Protein AF-A0A970P9Y3-F1 (afdb_monomer_lite)

Radius of gyration: 16.32 Å; chains: 1; bounding box: 34×31×48 Å

Foldseek 3Di:
DPPQDADPNDRPVLDAFFDCPPHHWGKDWQDWDDALQWIKTAIATPAQVGGPRGWIWTQHPVRDIDHDPQTGRGGWNEWDQLVLQRWIDTQQWIAHSNGDIDGLPVRSNFRWRYKAQDDPCSNFKIWTAGPQQFIKIAGNPPSDMDTDDRVVVVD

Secondary structure (DSSP, 8-state):
------BTTB-GGG-----SSSS---EEEEEEEEETTEEEEEEEESSTT--TT-SEEEE-TT--EEE-TT-----B--EEEETTTTEEEETTEEE-TT--EEE-TTTTTS-EEEEEE-SS-TTTEEEEEETT-EEEEEETTT--EEEEEEHHHH-

Sequence (155 aa):
MPDHTNISGVFPHLHVTADMVPRRTEAGIGALMPWADRLWMITYPSNPKSGSGTGLYTIDANLKMTKREESVIGVYANRFIHMKTDQMIIGPHIIDPDANVRTIDALAPHRLTATMDHLYDPGNMVYFLTMEGLFFECNVETLACEQLFDLKGEL

pLDDT: mean 94.08, std 7.28, range [55.5, 98.81]

Structure (mmCIF, N/CA/C/O backbone):
data_AF-A0A970P9Y3-F1
#
_entry.id   AF-A0A970P9Y3-F1
#
loop_
_atom_site.group_PDB
_atom_site.id
_atom_site.type_symbol
_atom_site.label_atom_id
_atom_site.label_alt_id
_atom_site.label_comp_id
_atom_site.label_asym_id
_atom_site.label_entity_id
_atom_site.label_seq_id
_atom_site.pdbx_PDB_ins_code
_atom_site.Cartn_x
_atom_site.Cartn_y
_atom_site.Cartn_z
_atom_site.occupancy
_atom_site.B_iso_or_equiv
_atom_site.auth_seq_id
_atom_site.auth_comp_id
_atom_site.auth_asym_id
_atom_site.auth_atom_id
_atom_site.pdbx_PDB_model_num
ATOM 1 N N . MET A 1 1 ? -17.339 -5.228 24.872 1.00 55.50 1 MET A N 1
ATOM 2 C CA . MET A 1 1 ? -16.244 -4.553 24.144 1.00 55.50 1 MET A CA 1
ATOM 3 C C . MET A 1 1 ? -15.561 -3.619 25.129 1.00 55.50 1 MET A C 1
ATOM 5 O O . MET A 1 1 ? -16.278 -3.135 26.001 1.00 55.50 1 MET A O 1
ATOM 9 N N . PRO A 1 2 ? -14.232 -3.415 25.100 1.00 57.97 2 PRO A N 1
ATOM 10 C CA . PRO A 1 2 ? -13.651 -2.319 25.869 1.00 57.97 2 PRO A CA 1
ATOM 11 C C . PRO A 1 2 ? -14.346 -1.026 25.431 1.00 57.97 2 PRO A C 1
ATOM 13 O O . PRO A 1 2 ? -14.578 -0.824 24.239 1.00 57.97 2 PRO A O 1
ATOM 16 N N . ASP A 1 3 ? -14.778 -0.229 26.401 1.00 73.56 3 ASP A N 1
ATOM 17 C CA . ASP A 1 3 ? -15.623 0.936 26.158 1.00 73.56 3 ASP A CA 1
ATOM 18 C C . ASP A 1 3 ? -14.751 2.040 25.546 1.00 73.56 3 ASP A C 1
ATOM 20 O O . ASP A 1 3 ? -14.057 2.785 26.240 1.00 73.56 3 ASP A O 1
ATOM 24 N N . HIS A 1 4 ? -14.661 2.052 24.218 1.00 86.00 4 HIS A N 1
ATOM 25 C CA . HIS A 1 4 ? -13.890 3.053 23.499 1.00 86.00 4 HIS A CA 1
ATOM 26 C C . HIS A 1 4 ? -14.570 4.415 23.643 1.00 86.00 4 HIS A C 1
ATOM 28 O O . HIS A 1 4 ? -15.739 4.568 23.289 1.00 86.00 4 HIS A O 1
ATOM 34 N N . THR A 1 5 ? -13.826 5.418 24.119 1.00 92.69 5 THR A N 1
ATOM 35 C CA . THR A 1 5 ? -14.311 6.798 24.222 1.00 92.69 5 THR A CA 1
ATOM 36 C C . THR A 1 5 ? -14.884 7.261 22.883 1.00 92.69 5 THR A C 1
ATOM 38 O O . THR A 1 5 ? -14.175 7.289 21.877 1.00 92.69 5 THR A O 1
ATOM 41 N N . ASN A 1 6 ? -16.155 7.657 22.884 1.00 93.81 6 ASN A N 1
ATOM 42 C CA . ASN A 1 6 ? -16.837 8.242 21.737 1.00 93.81 6 ASN A CA 1
ATOM 43 C C . ASN A 1 6 ? -17.286 9.661 22.096 1.00 93.81 6 ASN A C 1
ATOM 45 O O . ASN A 1 6 ? -18.054 9.856 23.038 1.00 93.81 6 ASN A O 1
ATOM 49 N N . ILE A 1 7 ? -16.793 10.648 21.350 1.00 94.94 7 ILE A N 1
ATOM 50 C CA . ILE A 1 7 ? -17.152 12.058 21.521 1.00 94.94 7 ILE A CA 1
ATOM 51 C C . ILE A 1 7 ? -17.809 12.513 20.221 1.00 94.94 7 ILE A C 1
ATOM 53 O O . ILE A 1 7 ? -17.123 12.771 19.234 1.00 94.94 7 ILE A O 1
ATOM 57 N N . SER A 1 8 ? -19.140 12.585 20.202 1.00 94.88 8 SER A N 1
ATOM 58 C CA . SER A 1 8 ? -19.914 13.030 19.031 1.00 94.88 8 SER A CA 1
ATOM 59 C C . SER A 1 8 ? -19.602 12.255 17.737 1.00 94.88 8 SER A C 1
ATOM 61 O O . SER A 1 8 ? -19.535 12.841 16.660 1.00 94.88 8 SER A O 1
ATOM 63 N N . GLY A 1 9 ? -19.383 10.939 17.831 1.00 90.94 9 GLY A N 1
ATOM 64 C CA . GLY A 1 9 ? -19.041 10.077 16.693 1.00 90.94 9 GLY A CA 1
ATOM 65 C C . GLY A 1 9 ? -17.543 9.991 16.386 1.00 90.94 9 GLY A C 1
ATOM 66 O O . GLY A 1 9 ? -17.145 9.218 15.517 1.00 90.94 9 GLY A O 1
ATOM 67 N N . VAL A 1 10 ? -16.703 10.737 17.107 1.00 91.62 10 VAL A N 1
ATOM 68 C CA . VAL A 1 10 ? -15.244 10.637 17.015 1.00 91.62 10 VAL A CA 1
ATOM 69 C C . VAL A 1 10 ? -14.751 9.576 17.990 1.00 91.62 10 VAL A C 1
ATOM 71 O O . VAL A 1 10 ? -15.093 9.619 19.171 1.00 91.62 10 VAL A O 1
ATOM 74 N N . PHE A 1 11 ? -13.911 8.667 17.498 1.00 93.81 11 PHE A N 1
ATOM 75 C CA . PHE A 1 11 ? -13.210 7.650 18.282 1.00 93.81 11 PHE A CA 1
ATOM 76 C C . PHE A 1 11 ? -11.731 8.043 18.419 1.00 93.81 11 PHE A C 1
ATOM 78 O O . PHE A 1 11 ? -10.934 7.730 17.530 1.00 93.81 11 PHE A O 1
ATOM 85 N N . PRO A 1 12 ? -11.325 8.755 19.491 1.00 93.31 12 PRO A N 1
ATOM 86 C CA . PRO A 1 12 ? -9.997 9.356 19.569 1.00 93.31 12 PRO A CA 1
ATOM 87 C C . PRO A 1 12 ? -8.862 8.335 19.545 1.00 93.31 12 PRO A C 1
ATOM 89 O O . PRO A 1 12 ? -7.767 8.663 19.115 1.00 93.31 12 PRO A O 1
ATOM 92 N N . HIS A 1 13 ? -9.087 7.089 19.964 1.00 92.56 13 HIS A N 1
ATOM 93 C CA . HIS A 1 13 ? -8.054 6.048 19.936 1.00 92.56 13 HIS A CA 1
ATOM 94 C C . HIS A 1 13 ? -7.696 5.567 18.518 1.00 92.56 13 HIS A C 1
ATOM 96 O O . HIS A 1 13 ? -6.696 4.874 18.364 1.00 92.56 13 HIS A O 1
ATOM 102 N N . LEU A 1 14 ? -8.475 5.942 17.495 1.00 94.12 14 LEU A N 1
ATOM 103 C CA . LEU A 1 14 ? -8.181 5.681 16.080 1.00 94.12 14 LEU A CA 1
ATOM 104 C C . LEU A 1 14 ? -7.382 6.811 15.407 1.00 94.12 14 LEU A C 1
ATOM 106 O O . LEU A 1 14 ? -7.176 6.775 14.196 1.00 94.12 14 LEU A O 1
ATOM 110 N N . HIS A 1 15 ? -6.959 7.839 16.153 1.00 91.75 15 HIS A N 1
ATOM 111 C CA . HIS A 1 15 ? -6.164 8.925 15.584 1.00 91.75 15 HIS A CA 1
ATOM 112 C C . HIS A 1 15 ? -4.810 8.421 15.067 1.00 91.75 15 HIS A C 1
ATOM 114 O O . HIS A 1 15 ? -4.199 7.520 15.640 1.00 91.75 15 HIS A O 1
ATOM 120 N N . VAL A 1 16 ? -4.319 9.058 14.007 1.00 91.00 16 VAL A N 1
ATOM 121 C CA . VAL A 1 16 ? -2.974 8.836 13.476 1.00 91.00 16 VAL A CA 1
ATOM 122 C C . VAL A 1 16 ? -2.140 10.090 13.662 1.00 91.00 16 VAL A C 1
ATOM 124 O O . VAL A 1 16 ? -2.562 11.193 13.319 1.00 91.00 16 VAL A O 1
ATOM 127 N N . THR A 1 17 ? -0.949 9.920 14.216 1.00 90.06 17 THR A N 1
ATOM 128 C CA . THR A 1 17 ? 0.032 10.984 14.423 1.00 90.06 17 THR A CA 1
ATOM 129 C C . THR A 1 17 ? 1.410 10.480 14.022 1.00 90.06 17 THR A C 1
ATOM 131 O O . THR A 1 17 ? 1.689 9.283 14.035 1.00 90.06 17 THR A O 1
ATOM 134 N N . ALA A 1 18 ? 2.262 11.416 13.624 1.00 90.88 18 ALA A N 1
ATOM 135 C CA . ALA A 1 18 ? 3.681 11.180 13.433 1.00 90.88 18 ALA A CA 1
ATOM 136 C C . ALA A 1 18 ? 4.439 11.694 14.655 1.00 90.88 18 ALA A C 1
ATOM 138 O O . ALA A 1 18 ? 4.084 12.737 15.214 1.00 90.88 18 ALA A O 1
ATOM 139 N N . ASP A 1 19 ? 5.522 11.016 15.019 1.00 87.38 19 ASP A N 1
ATOM 140 C CA . ASP A 1 19 ? 6.431 11.545 16.025 1.00 87.38 19 ASP A CA 1
ATOM 141 C C . ASP A 1 19 ? 7.093 12.840 15.536 1.00 87.38 19 ASP A C 1
ATOM 143 O O . ASP A 1 19 ? 7.402 13.032 14.355 1.00 87.38 19 ASP A O 1
ATOM 147 N N . MET A 1 20 ? 7.378 13.729 16.485 1.00 83.50 20 MET A N 1
ATOM 148 C CA . MET A 1 20 ? 8.063 14.996 16.214 1.00 83.50 20 MET A CA 1
ATOM 149 C C . MET A 1 20 ? 9.561 14.820 15.921 1.00 83.50 20 MET A C 1
ATOM 151 O O . MET A 1 20 ? 10.170 15.685 15.287 1.00 83.50 20 MET A O 1
ATOM 155 N N . VAL A 1 21 ? 10.159 13.723 16.393 1.00 80.94 21 VAL A N 1
ATOM 156 C CA . VAL A 1 21 ? 11.596 13.414 16.317 1.00 80.94 21 VAL A CA 1
ATOM 157 C C . VAL A 1 21 ? 11.816 12.065 15.618 1.00 80.94 21 VAL A C 1
ATOM 159 O O . VAL A 1 21 ? 10.940 11.213 15.688 1.00 80.94 21 VAL A O 1
ATOM 162 N N . PRO A 1 22 ? 12.960 11.840 14.939 1.00 80.56 22 PRO A N 1
ATOM 163 C CA . PRO A 1 22 ? 14.095 12.755 14.773 1.00 80.56 22 PRO A CA 1
ATOM 164 C C . PRO A 1 22 ? 13.855 13.858 13.731 1.00 80.56 22 PRO A C 1
ATOM 166 O O . PRO A 1 22 ? 14.620 14.816 13.668 1.00 80.56 22 PRO A O 1
ATOM 169 N N . ARG A 1 23 ? 12.800 13.747 12.915 1.00 83.81 23 ARG A N 1
ATOM 170 C CA . ARG A 1 23 ? 12.486 14.720 11.866 1.00 83.81 23 ARG A CA 1
ATOM 171 C C . ARG A 1 23 ? 10.989 15.001 11.823 1.00 83.81 23 ARG A C 1
ATOM 173 O O . ARG A 1 23 ? 10.205 14.111 11.507 1.00 83.81 23 ARG A O 1
ATOM 180 N N . ARG A 1 24 ? 10.628 16.260 12.081 1.00 84.06 24 ARG A N 1
ATOM 181 C CA . ARG A 1 24 ? 9.251 16.763 12.012 1.00 84.06 24 ARG A CA 1
ATOM 182 C C . ARG A 1 24 ? 8.635 16.506 10.634 1.00 84.06 24 ARG A C 1
ATOM 184 O O . ARG A 1 24 ? 9.287 16.718 9.612 1.00 84.06 24 ARG A O 1
ATOM 191 N N . THR A 1 25 ? 7.362 16.129 10.623 1.00 88.94 25 THR A N 1
ATOM 192 C CA . THR A 1 25 ? 6.552 15.957 9.413 1.00 88.94 25 THR A CA 1
ATOM 193 C C . THR A 1 25 ? 5.074 16.239 9.705 1.00 88.94 25 THR A C 1
ATOM 195 O O . THR A 1 25 ? 4.713 16.541 10.843 1.00 88.94 25 THR A O 1
ATOM 198 N N . GLU A 1 26 ? 4.242 16.193 8.670 1.00 86.44 26 GLU A N 1
ATOM 199 C CA . GLU A 1 26 ? 2.788 16.088 8.802 1.00 86.44 26 GLU A CA 1
ATOM 200 C C . GLU A 1 26 ? 2.376 14.613 8.889 1.00 86.44 26 GLU A C 1
ATOM 202 O O . GLU A 1 26 ? 3.164 13.724 8.572 1.00 86.44 26 GLU A O 1
ATOM 207 N N . ALA A 1 27 ? 1.143 14.348 9.306 1.00 87.62 27 ALA A N 1
ATOM 208 C CA . ALA A 1 27 ? 0.556 13.020 9.233 1.00 87.62 27 ALA A CA 1
ATOM 209 C C . ALA A 1 27 ? -0.900 13.146 8.799 1.00 87.62 27 ALA A C 1
ATOM 211 O O . ALA A 1 27 ? -1.667 13.908 9.386 1.00 87.62 27 ALA A O 1
ATOM 212 N N . GLY A 1 28 ? -1.267 12.386 7.776 1.00 92.38 28 GLY A N 1
ATOM 213 C CA . GLY A 1 28 ? -2.643 12.215 7.333 1.00 92.38 28 GLY A CA 1
ATOM 214 C C . GLY A 1 28 ? -2.915 10.771 6.938 1.00 92.38 28 GLY A C 1
ATOM 215 O O . GLY A 1 28 ? -2.031 9.917 6.998 1.00 92.38 28 GLY A O 1
ATOM 216 N N . ILE A 1 29 ? -4.146 10.503 6.515 1.00 95.81 29 ILE A N 1
ATOM 217 C CA . ILE A 1 29 ? -4.531 9.228 5.909 1.00 95.81 29 ILE A CA 1
ATOM 218 C C . ILE A 1 29 ? -4.434 9.395 4.395 1.00 95.81 29 ILE A C 1
ATOM 220 O O . ILE A 1 29 ? -5.133 10.231 3.829 1.00 95.81 29 ILE A O 1
ATOM 224 N N . GLY A 1 30 ? -3.565 8.620 3.751 1.00 95.88 30 GLY A N 1
ATOM 225 C CA . GLY A 1 30 ? -3.365 8.685 2.304 1.00 95.88 30 GLY A CA 1
ATOM 226 C C . GLY A 1 30 ? -4.363 7.836 1.527 1.00 95.88 30 GLY A C 1
ATOM 227 O O . GLY A 1 30 ? -4.883 8.264 0.499 1.00 95.88 30 GLY A O 1
ATOM 228 N N . ALA A 1 31 ? -4.682 6.647 2.040 1.00 97.69 31 ALA A N 1
ATOM 229 C CA . ALA A 1 31 ? -5.679 5.770 1.442 1.00 97.69 31 ALA A CA 1
ATOM 230 C C . ALA A 1 31 ? -6.394 4.909 2.492 1.00 97.69 31 ALA A C 1
ATOM 232 O O . ALA A 1 31 ? -5.837 4.583 3.542 1.00 97.69 31 ALA A O 1
ATOM 233 N N . LEU A 1 32 ? -7.637 4.538 2.167 1.00 97.50 32 LEU A N 1
ATOM 234 C CA . LEU A 1 32 ? -8.496 3.631 2.929 1.00 97.50 32 LEU A CA 1
ATOM 235 C C . LEU A 1 32 ? -9.100 2.591 1.989 1.00 97.50 32 LEU A C 1
ATOM 237 O O . LEU A 1 32 ? -9.543 2.952 0.897 1.00 97.50 32 LEU A O 1
ATOM 241 N N . MET A 1 33 ? -9.165 1.331 2.415 1.00 98.00 33 MET A N 1
ATOM 242 C CA . MET A 1 33 ? -9.818 0.275 1.640 1.00 98.00 33 MET A CA 1
ATOM 243 C C . MET A 1 33 ? -10.412 -0.807 2.555 1.00 98.00 33 MET A C 1
ATOM 245 O O . MET A 1 33 ? -9.677 -1.363 3.371 1.00 98.00 33 MET A O 1
ATOM 249 N N . PRO A 1 34 ? -11.711 -1.140 2.450 1.00 97.81 34 PRO A N 1
ATOM 250 C CA . PRO A 1 34 ? -12.242 -2.347 3.070 1.00 97.81 34 PRO A CA 1
ATOM 251 C C . PRO A 1 34 ? -11.752 -3.582 2.300 1.00 97.81 34 PRO A C 1
ATOM 253 O O . PRO A 1 34 ? -11.947 -3.675 1.090 1.00 97.81 34 PRO A O 1
ATOM 256 N N . TRP A 1 35 ? -11.100 -4.515 2.990 1.00 98.38 35 TRP A N 1
ATOM 257 C CA . TRP A 1 35 ? -10.587 -5.754 2.404 1.00 98.38 35 TRP A CA 1
ATOM 258 C C . TRP A 1 35 ? -10.362 -6.810 3.489 1.00 98.38 35 TRP A C 1
ATOM 260 O O . TRP A 1 35 ? -9.929 -6.461 4.589 1.00 98.38 35 TRP A O 1
ATOM 270 N N . ALA A 1 36 ? -10.633 -8.084 3.191 1.00 97.56 36 ALA A N 1
ATOM 271 C CA . ALA A 1 36 ? -10.444 -9.199 4.130 1.00 97.56 36 ALA A CA 1
ATOM 272 C C . ALA A 1 36 ? -11.071 -8.932 5.523 1.00 97.56 36 ALA A C 1
ATOM 274 O O . ALA A 1 36 ? -10.398 -9.003 6.554 1.00 97.56 36 ALA A O 1
ATOM 275 N N . ASP A 1 37 ? -12.349 -8.522 5.534 1.00 97.19 37 ASP A N 1
ATOM 276 C CA . ASP A 1 37 ? -13.157 -8.201 6.728 1.00 97.19 37 ASP A CA 1
ATOM 277 C C . ASP A 1 37 ? -12.571 -7.129 7.667 1.00 97.19 37 ASP A C 1
ATOM 279 O O . ASP A 1 37 ? -12.896 -7.049 8.856 1.00 97.19 37 ASP A O 1
ATOM 283 N N . ARG A 1 38 ? -11.691 -6.274 7.137 1.00 97.75 38 ARG A N 1
ATOM 284 C CA . ARG A 1 38 ? -11.023 -5.197 7.874 1.00 97.75 38 ARG A CA 1
ATOM 285 C C . ARG A 1 38 ? -11.030 -3.915 7.061 1.00 97.75 38 ARG A C 1
ATOM 287 O O . ARG A 1 38 ? -11.017 -3.935 5.831 1.00 97.75 38 ARG A O 1
ATOM 294 N N . LEU A 1 39 ? -10.994 -2.780 7.750 1.00 98.31 39 LEU A N 1
ATOM 295 C CA . LEU A 1 39 ? -10.651 -1.517 7.110 1.00 98.31 39 LEU A CA 1
ATOM 296 C C . LEU A 1 39 ? -9.130 -1.360 7.128 1.00 98.31 39 LEU A C 1
ATOM 298 O O . LEU A 1 39 ? -8.520 -1.307 8.196 1.00 98.31 39 LEU A O 1
ATOM 302 N N . TRP A 1 40 ? -8.525 -1.276 5.950 1.00 98.56 40 TRP A N 1
ATOM 303 C CA . TRP A 1 40 ? -7.109 -0.979 5.780 1.00 98.56 40 TRP A CA 1
ATOM 304 C C . TRP A 1 40 ? -6.900 0.512 5.626 1.00 98.56 40 TRP A C 1
ATOM 306 O O . TRP A 1 40 ? -7.693 1.203 4.984 1.00 98.56 40 TRP A O 1
ATOM 316 N N . MET A 1 41 ? -5.806 0.991 6.199 1.00 97.75 41 MET A N 1
ATOM 317 C CA . MET A 1 41 ? -5.419 2.389 6.175 1.00 97.75 41 MET A CA 1
ATOM 318 C C . MET A 1 41 ? -3.916 2.497 5.990 1.00 97.75 41 MET A C 1
ATOM 320 O O . MET A 1 41 ? -3.163 1.841 6.705 1.00 97.75 41 MET A O 1
ATOM 324 N N . ILE A 1 42 ? -3.483 3.380 5.097 1.00 97.56 42 ILE A N 1
ATOM 325 C CA . ILE A 1 42 ? -2.083 3.786 5.008 1.00 97.56 42 ILE A CA 1
ATOM 326 C C . ILE A 1 42 ? -1.968 5.280 5.272 1.00 97.56 42 ILE A C 1
ATOM 328 O O . ILE A 1 42 ? -2.750 6.091 4.768 1.00 97.56 42 ILE A O 1
ATOM 332 N N . THR A 1 43 ? -1.018 5.650 6.115 1.00 95.50 43 THR A N 1
ATOM 333 C CA . THR A 1 43 ? -0.735 7.049 6.428 1.00 95.50 43 THR A CA 1
ATOM 334 C C . THR A 1 43 ? 0.083 7.718 5.331 1.00 95.50 43 THR A C 1
ATOM 336 O O . THR A 1 43 ? 0.827 7.062 4.609 1.00 95.50 43 THR A O 1
ATOM 339 N N . TYR A 1 44 ? 0.017 9.041 5.292 1.00 93.56 44 TYR A N 1
ATOM 340 C CA . TYR A 1 44 ? 0.725 9.903 4.358 1.00 93.56 44 TYR A CA 1
ATOM 341 C C . TYR A 1 44 ? 1.482 10.984 5.154 1.00 93.56 44 TYR A C 1
ATOM 343 O O . TYR A 1 44 ? 0.852 11.926 5.644 1.00 93.56 44 TYR A O 1
ATOM 351 N N . PRO A 1 45 ? 2.802 10.841 5.368 1.00 92.38 45 PRO A N 1
ATOM 352 C CA . PRO A 1 45 ? 3.661 11.915 5.844 1.00 92.38 45 PRO A CA 1
ATOM 353 C C . PRO A 1 45 ? 4.086 12.834 4.688 1.00 92.38 45 PRO A C 1
ATOM 355 O O . PRO A 1 45 ? 3.929 12.497 3.518 1.00 92.38 45 PRO A O 1
ATOM 358 N N . SER A 1 46 ? 4.703 13.978 4.990 1.00 86.94 46 SER A N 1
ATOM 359 C CA . SER A 1 46 ? 5.144 14.934 3.952 1.00 86.94 46 SER A CA 1
ATOM 360 C C . SER A 1 46 ? 6.356 14.451 3.150 1.00 86.94 46 SER A C 1
ATOM 362 O O . SER A 1 46 ? 6.670 14.988 2.086 1.00 86.94 46 SER A O 1
ATOM 364 N N . ASN A 1 47 ? 7.088 13.467 3.678 1.00 84.62 47 ASN A N 1
ATOM 365 C CA . ASN A 1 47 ? 8.319 12.954 3.090 1.00 84.62 47 ASN A CA 1
ATOM 366 C C . ASN A 1 47 ? 8.605 11.513 3.570 1.00 84.62 47 ASN A C 1
ATOM 368 O O . ASN A 1 47 ? 8.438 11.250 4.763 1.00 84.62 47 ASN A O 1
ATOM 372 N N . PRO A 1 48 ? 9.134 10.610 2.713 1.00 82.56 48 PRO A N 1
ATOM 373 C CA . PRO A 1 48 ? 9.336 9.197 3.068 1.00 82.56 48 PRO A CA 1
ATOM 374 C C . PRO A 1 48 ? 10.340 8.928 4.201 1.00 82.56 48 PRO A C 1
ATOM 376 O O . PRO A 1 48 ? 10.342 7.861 4.797 1.00 82.56 48 PRO A O 1
ATOM 379 N N . LYS A 1 49 ? 11.218 9.889 4.516 1.00 83.44 49 LYS A N 1
ATOM 380 C CA . LYS A 1 49 ? 12.282 9.746 5.535 1.00 83.44 49 LYS A CA 1
ATOM 381 C C . LYS A 1 49 ? 11.920 10.381 6.885 1.00 83.44 49 LYS A C 1
ATOM 383 O O . LYS A 1 49 ? 12.804 10.845 7.604 1.00 83.44 49 LYS A O 1
ATOM 388 N N . SER A 1 50 ? 10.634 10.526 7.180 1.00 84.50 50 SER A N 1
ATOM 389 C CA . SER A 1 50 ? 10.124 11.166 8.398 1.00 84.50 50 SER A CA 1
ATOM 390 C C . SER A 1 50 ? 8.775 10.577 8.793 1.00 84.50 50 SER A C 1
ATOM 392 O O . SER A 1 50 ? 8.117 9.955 7.968 1.00 84.50 50 SER A O 1
ATOM 394 N N . GLY A 1 51 ? 8.356 10.804 10.038 1.00 82.75 51 GLY A N 1
ATOM 395 C CA . GLY A 1 51 ? 7.072 10.316 10.539 1.00 82.75 51 GLY A CA 1
ATOM 396 C C . GLY A 1 51 ? 7.137 8.902 11.083 1.00 82.75 51 GLY A C 1
ATOM 397 O O . GLY A 1 51 ? 6.352 8.044 10.682 1.00 82.75 51 GLY A O 1
ATOM 398 N N . SER A 1 52 ? 8.057 8.642 12.016 1.00 85.12 52 SER A N 1
ATOM 399 C CA . SER A 1 52 ? 7.949 7.434 12.834 1.00 85.12 52 SER A CA 1
ATOM 400 C C . SER A 1 52 ? 6.589 7.403 13.536 1.00 85.12 52 SER A C 1
ATOM 402 O O . SER A 1 52 ? 5.932 8.430 13.714 1.00 85.12 52 SER A O 1
ATOM 404 N N . GLY A 1 53 ? 6.111 6.194 13.814 1.00 84.62 53 GLY A N 1
ATOM 405 C CA . GLY A 1 53 ? 4.747 5.997 14.294 1.00 84.62 53 GLY A CA 1
ATOM 406 C C . GLY A 1 53 ? 3.675 5.994 13.200 1.00 84.62 53 GLY A C 1
ATOM 407 O O . GLY A 1 53 ? 2.541 5.690 13.537 1.00 84.62 53 GLY A O 1
ATOM 408 N N . THR A 1 54 ? 4.025 6.222 11.923 1.00 92.81 54 THR A N 1
ATOM 409 C CA . THR A 1 54 ? 3.129 6.106 10.750 1.00 92.81 54 THR A CA 1
ATOM 410 C C . THR A 1 54 ? 3.364 4.801 9.965 1.00 92.81 54 THR A C 1
ATOM 412 O O . THR A 1 54 ? 4.346 4.093 10.222 1.00 92.81 54 THR A O 1
ATOM 415 N N . GLY A 1 55 ? 2.462 4.430 9.052 1.00 95.50 55 GLY A N 1
ATOM 416 C CA . GLY A 1 55 ? 2.549 3.210 8.251 1.00 95.50 55 GLY A CA 1
ATOM 417 C C . GLY A 1 55 ? 1.215 2.652 7.733 1.00 95.50 55 GLY A C 1
ATOM 418 O O . GLY A 1 55 ? 0.263 3.391 7.479 1.00 95.50 55 GLY A O 1
ATOM 419 N N . LEU A 1 56 ? 1.163 1.326 7.602 1.00 98.00 56 LEU A N 1
ATOM 420 C CA . LEU A 1 56 ? -0.004 0.520 7.250 1.00 98.00 56 LEU A CA 1
ATOM 421 C C . LEU A 1 56 ? -0.687 -0.026 8.513 1.00 98.00 56 LEU A C 1
ATOM 423 O O . LEU A 1 56 ? -0.041 -0.601 9.394 1.00 98.00 56 LEU A O 1
ATOM 427 N N . TYR A 1 57 ? -2.008 0.111 8.575 1.00 97.94 57 TYR A N 1
ATOM 428 C CA . TYR A 1 57 ? -2.843 -0.299 9.698 1.00 97.94 57 TYR A CA 1
ATOM 429 C C . TYR A 1 57 ? -4.060 -1.081 9.222 1.00 97.94 57 TYR A C 1
ATOM 431 O O . TYR A 1 57 ? -4.568 -0.880 8.119 1.00 97.94 57 TYR A O 1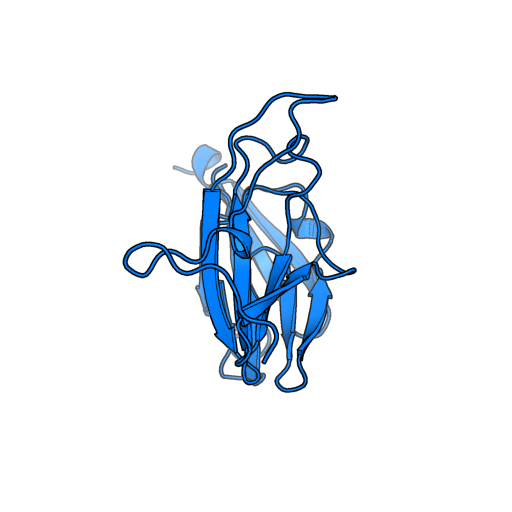
ATOM 439 N N . THR A 1 58 ? -4.568 -1.914 10.123 1.00 98.31 58 THR A N 1
ATOM 440 C CA . THR A 1 58 ? -5.907 -2.503 10.038 1.00 98.31 58 THR A CA 1
ATOM 441 C C . THR A 1 58 ? -6.768 -1.978 11.174 1.00 98.31 58 THR A C 1
ATOM 443 O O . THR A 1 58 ? -6.263 -1.750 12.274 1.00 98.31 58 THR A O 1
ATOM 446 N N . ILE A 1 59 ? -8.060 -1.813 10.919 1.00 97.94 59 ILE A N 1
ATOM 447 C CA . ILE A 1 59 ? -9.088 -1.531 11.918 1.00 97.94 59 ILE A CA 1
ATOM 448 C C . ILE A 1 59 ? -10.129 -2.645 11.797 1.00 97.94 59 ILE A C 1
ATOM 450 O O . ILE A 1 59 ? -10.686 -2.862 10.718 1.00 97.94 59 ILE A O 1
ATOM 454 N N . ASP A 1 60 ? -10.339 -3.392 12.880 1.00 96.38 60 ASP A N 1
ATOM 455 C CA . ASP A 1 60 ? -11.309 -4.491 12.914 1.00 96.38 60 ASP A CA 1
ATOM 456 C C . ASP A 1 60 ? -12.725 -4.024 13.303 1.00 96.38 60 ASP A C 1
ATOM 458 O O . ASP A 1 60 ? -12.957 -2.860 13.638 1.00 96.38 60 ASP A O 1
ATOM 462 N N . ALA A 1 61 ? -13.685 -4.952 13.285 1.00 94.56 61 ALA A N 1
ATOM 463 C CA . ALA A 1 61 ? -15.078 -4.685 13.648 1.00 94.56 61 ALA A CA 1
ATOM 464 C C . ALA A 1 61 ? -15.276 -4.212 15.106 1.00 94.56 61 ALA A C 1
ATOM 466 O O . ALA A 1 61 ? -16.325 -3.659 15.428 1.00 94.56 61 ALA A O 1
ATOM 467 N N . ASN A 1 62 ? -14.284 -4.399 15.985 1.00 93.75 62 ASN A N 1
ATOM 468 C CA . ASN A 1 62 ? -14.297 -3.897 17.360 1.00 93.75 62 ASN A CA 1
ATOM 469 C C . ASN A 1 62 ? -13.624 -2.520 17.484 1.00 93.75 62 ASN A C 1
ATOM 471 O O . ASN A 1 62 ? -13.383 -2.066 18.601 1.00 93.75 62 ASN A O 1
ATOM 475 N N . LEU A 1 63 ? -13.297 -1.864 16.363 1.00 94.12 63 LEU A N 1
ATOM 476 C CA . LEU A 1 63 ? -12.551 -0.605 16.312 1.00 94.12 63 LEU A CA 1
ATOM 477 C C . LEU A 1 63 ? -11.161 -0.711 16.951 1.00 94.12 63 LEU A C 1
ATOM 479 O O . LEU A 1 63 ? -10.637 0.271 17.483 1.00 94.12 63 LEU A O 1
ATOM 483 N N . LYS A 1 64 ? -10.529 -1.888 16.885 1.00 94.56 64 LYS A N 1
ATOM 484 C CA . LYS A 1 64 ? -9.132 -2.049 17.282 1.00 94.56 64 LYS A CA 1
ATOM 485 C C . LYS A 1 64 ? -8.226 -1.753 16.093 1.00 94.56 64 LYS A C 1
ATOM 487 O O . LYS A 1 64 ? -8.195 -2.507 15.121 1.00 94.56 64 LYS A O 1
ATOM 492 N N . MET A 1 65 ? -7.446 -0.680 16.203 1.00 96.06 65 MET A N 1
ATOM 493 C CA . MET A 1 65 ? -6.406 -0.348 15.233 1.00 96.06 65 MET A CA 1
ATOM 494 C C . MET A 1 65 ? -5.111 -1.104 15.542 1.00 96.06 65 MET A C 1
ATOM 496 O O . MET A 1 65 ? -4.625 -1.074 16.671 1.00 96.06 65 MET A O 1
ATOM 500 N N . THR A 1 66 ? -4.541 -1.775 14.543 1.00 96.44 66 THR A N 1
ATOM 501 C CA . THR A 1 66 ? -3.279 -2.522 14.664 1.00 96.44 66 THR A CA 1
ATOM 502 C C . THR A 1 66 ? -2.353 -2.159 13.511 1.00 96.44 66 THR A C 1
ATOM 504 O O . THR A 1 66 ? -2.739 -2.300 12.348 1.00 96.44 66 THR A O 1
ATOM 507 N N . LYS A 1 67 ? -1.133 -1.705 13.827 1.00 96.50 67 LYS A N 1
ATOM 508 C CA . LYS A 1 67 ? -0.078 -1.480 12.831 1.00 96.50 67 LYS A CA 1
ATOM 509 C C . LYS A 1 67 ? 0.442 -2.820 12.313 1.00 96.50 67 LYS A C 1
ATOM 511 O O . LYS A 1 67 ? 0.643 -3.742 13.099 1.00 96.50 67 LYS A O 1
ATOM 516 N N . ARG A 1 68 ? 0.657 -2.907 11.006 1.00 97.56 68 ARG A N 1
ATOM 517 C CA . ARG A 1 68 ? 1.225 -4.076 10.329 1.00 97.56 68 ARG A CA 1
ATOM 518 C C . ARG A 1 68 ? 2.744 -4.112 10.464 1.00 97.56 68 ARG A C 1
ATOM 520 O O . ARG A 1 68 ? 3.382 -3.061 10.448 1.00 97.56 68 ARG A O 1
ATOM 527 N N . GLU A 1 69 ? 3.313 -5.303 10.603 1.00 96.94 69 GLU A N 1
ATOM 528 C CA . GLU A 1 69 ? 4.767 -5.484 10.724 1.00 96.94 69 GLU A CA 1
ATOM 529 C C . GLU A 1 69 ? 5.481 -5.254 9.388 1.00 96.94 69 GLU A C 1
ATOM 531 O O . GLU A 1 69 ? 6.588 -4.728 9.351 1.00 96.94 69 GLU A O 1
ATOM 536 N N . GLU A 1 70 ? 4.785 -5.550 8.294 1.00 97.50 70 GLU A N 1
ATOM 537 C CA . GLU A 1 70 ? 5.222 -5.416 6.905 1.00 97.50 70 GLU A CA 1
ATOM 538 C C . GLU A 1 70 ? 5.239 -3.948 6.441 1.00 97.50 70 GLU A C 1
ATOM 540 O O . GLU A 1 70 ? 5.700 -3.624 5.344 1.00 97.50 70 GLU A O 1
ATOM 545 N N . SER A 1 71 ? 4.698 -3.057 7.276 1.00 96.12 71 SER A N 1
ATOM 546 C CA . SER A 1 71 ? 4.561 -1.634 7.016 1.00 96.12 71 SER A CA 1
ATOM 547 C C . SER A 1 71 ? 5.909 -0.964 6.767 1.00 96.12 71 SER A C 1
ATOM 549 O O . SER A 1 71 ? 6.815 -1.023 7.595 1.00 96.12 71 SER A O 1
ATOM 551 N N . VAL A 1 72 ? 5.955 -0.142 5.721 1.00 94.75 72 VAL A N 1
ATOM 552 C CA . VAL A 1 72 ? 7.041 0.815 5.481 1.00 94.75 72 VAL A CA 1
ATOM 553 C C . VAL A 1 72 ? 6.542 2.247 5.662 1.00 94.75 72 VAL A C 1
ATOM 555 O O . VAL A 1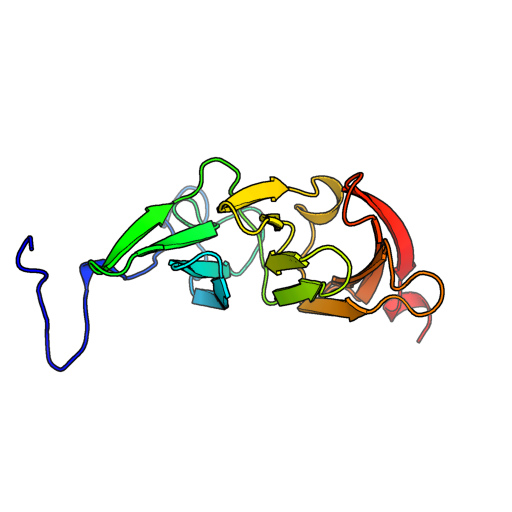 72 ? 5.347 2.523 5.548 1.00 94.75 72 VAL A O 1
ATOM 558 N N . ILE A 1 73 ? 7.451 3.161 5.998 1.00 91.50 73 ILE A N 1
ATOM 559 C CA . ILE A 1 73 ? 7.141 4.592 6.062 1.00 91.50 73 ILE A CA 1
ATOM 560 C C . ILE A 1 73 ? 7.311 5.164 4.660 1.00 91.50 73 ILE A C 1
ATOM 562 O O . ILE A 1 73 ? 8.382 5.053 4.067 1.00 91.50 73 ILE A O 1
ATOM 566 N N . GLY A 1 74 ? 6.276 5.824 4.157 1.00 92.62 74 GLY A N 1
ATOM 567 C CA . GLY A 1 74 ? 6.349 6.506 2.880 1.00 92.62 74 GLY A CA 1
ATOM 568 C C . GLY A 1 74 ? 5.086 7.277 2.563 1.00 92.62 74 GLY A C 1
ATOM 569 O O . GLY A 1 74 ? 4.136 7.304 3.341 1.00 92.62 74 GLY A O 1
ATOM 570 N N . VAL A 1 75 ? 5.127 7.966 1.430 1.00 95.38 75 VAL A N 1
ATOM 571 C CA . VAL A 1 75 ? 4.107 8.930 1.022 1.00 95.38 75 VAL A CA 1
ATOM 572 C C . VAL A 1 75 ? 3.222 8.256 -0.011 1.00 95.38 75 VAL A C 1
ATOM 574 O O . VAL A 1 75 ? 3.563 8.204 -1.190 1.00 95.38 75 VAL A O 1
ATOM 577 N N . TYR A 1 76 ? 2.120 7.678 0.453 1.00 96.94 76 TYR A N 1
ATOM 578 C CA . TYR A 1 76 ? 1.301 6.786 -0.359 1.00 96.94 76 TYR A CA 1
ATOM 579 C C . TYR A 1 76 ? -0.156 7.231 -0.348 1.00 96.94 76 TYR A C 1
ATOM 581 O O . TYR A 1 76 ? -0.770 7.320 0.712 1.00 96.94 76 TYR A O 1
ATOM 589 N N . ALA A 1 77 ? -0.708 7.503 -1.527 1.00 97.00 77 ALA A N 1
ATOM 590 C CA . ALA A 1 77 ? -2.113 7.872 -1.715 1.00 97.00 77 ALA A CA 1
ATOM 591 C C . ALA A 1 77 ? -2.867 6.902 -2.646 1.00 97.00 77 ALA A C 1
ATOM 593 O O . ALA A 1 77 ? -4.083 7.008 -2.819 1.00 97.00 77 ALA A O 1
ATOM 594 N N . ASN A 1 78 ? -2.160 5.934 -3.234 1.00 98.38 78 ASN A N 1
ATOM 595 C CA . ASN A 1 78 ? -2.720 4.948 -4.146 1.00 98.38 78 ASN A CA 1
ATOM 596 C C . ASN A 1 78 ? -3.409 3.793 -3.402 1.00 98.38 78 ASN A C 1
ATOM 598 O O . ASN A 1 78 ? -2.989 3.357 -2.327 1.00 98.38 78 ASN A O 1
ATOM 602 N N . ARG A 1 79 ? -4.449 3.259 -4.042 1.00 98.19 79 ARG A N 1
ATOM 603 C CA . ARG A 1 79 ? -5.062 1.969 -3.727 1.00 98.19 79 ARG A CA 1
ATOM 604 C C . ARG A 1 79 ? -5.719 1.396 -4.975 1.00 98.19 79 ARG A C 1
ATOM 606 O O . ARG A 1 79 ? -6.178 2.164 -5.819 1.00 98.19 79 ARG A O 1
ATOM 613 N N . PHE A 1 80 ? -5.791 0.080 -5.072 1.00 98.56 80 PHE A N 1
ATOM 614 C CA . PHE A 1 80 ? -6.357 -0.613 -6.221 1.00 98.56 80 PHE A CA 1
ATOM 615 C C . PHE A 1 80 ? -6.799 -2.027 -5.826 1.00 98.56 80 PHE A C 1
ATOM 617 O O . PHE A 1 80 ? -6.201 -2.622 -4.939 1.00 98.56 80 PHE A O 1
ATOM 624 N N . ILE A 1 81 ? -7.844 -2.568 -6.453 1.00 98.31 81 ILE A N 1
ATOM 625 C CA . ILE A 1 81 ? -8.213 -3.984 -6.305 1.00 98.31 81 ILE A CA 1
ATOM 626 C C . ILE A 1 81 ? -7.884 -4.664 -7.622 1.00 98.31 81 ILE A C 1
ATOM 628 O O . ILE A 1 81 ? -8.529 -4.405 -8.637 1.00 98.31 81 ILE A O 1
ATOM 632 N N . HIS A 1 82 ? -6.898 -5.549 -7.590 1.00 98.31 82 HIS A N 1
ATOM 633 C CA . HIS A 1 82 ? -6.533 -6.365 -8.729 1.00 98.31 82 HIS A CA 1
ATOM 634 C C . HIS A 1 82 ? -7.426 -7.608 -8.767 1.00 98.31 82 HIS A C 1
ATOM 636 O O . HIS A 1 82 ? -7.114 -8.654 -8.201 1.00 98.31 82 HIS A O 1
ATOM 642 N N . MET A 1 83 ? -8.573 -7.473 -9.438 1.00 96.75 83 MET A N 1
ATOM 643 C CA . MET A 1 83 ? -9.626 -8.499 -9.495 1.00 96.75 83 MET A CA 1
ATOM 644 C C . MET A 1 83 ? -9.180 -9.823 -10.129 1.00 96.75 83 MET A C 1
ATOM 646 O O . MET A 1 83 ? -9.859 -10.828 -9.975 1.00 96.75 83 MET A O 1
ATOM 650 N N . LYS A 1 84 ? -8.080 -9.845 -10.892 1.00 96.56 84 LYS A N 1
ATOM 651 C CA . LYS A 1 84 ? -7.607 -11.069 -11.559 1.00 96.56 84 LYS A CA 1
ATOM 652 C C . LYS A 1 84 ? -6.891 -12.029 -10.621 1.00 96.56 84 LYS A C 1
ATOM 654 O O . LYS A 1 84 ? -6.939 -13.230 -10.858 1.00 96.56 84 LYS A O 1
ATOM 659 N N . THR A 1 85 ? -6.259 -11.502 -9.577 1.00 96.62 85 THR A N 1
ATOM 660 C CA . THR A 1 85 ? -5.535 -12.297 -8.577 1.00 96.62 85 THR A CA 1
ATOM 661 C C . THR A 1 85 ? -6.184 -12.224 -7.198 1.00 96.62 85 THR A C 1
ATOM 663 O O . THR A 1 85 ? -5.587 -12.702 -6.239 1.00 96.62 85 THR A O 1
ATOM 666 N N . ASP A 1 86 ? -7.360 -11.593 -7.094 1.00 97.38 86 ASP A N 1
ATOM 667 C CA . ASP A 1 86 ? -8.060 -11.309 -5.839 1.00 97.38 86 ASP A CA 1
ATOM 668 C C . ASP A 1 86 ? -7.136 -10.691 -4.784 1.00 97.38 86 ASP A C 1
ATOM 670 O O . ASP A 1 86 ? -7.060 -11.143 -3.646 1.00 97.38 86 ASP A O 1
ATOM 674 N N . GLN A 1 87 ? -6.392 -9.653 -5.172 1.00 98.31 87 GLN A N 1
ATOM 675 C CA . GLN A 1 87 ? -5.467 -8.961 -4.275 1.00 98.31 87 GLN A CA 1
ATOM 676 C C . GLN A 1 87 ? -5.733 -7.462 -4.245 1.00 98.31 87 GLN A C 1
ATOM 678 O O . GLN A 1 87 ? -5.955 -6.814 -5.269 1.00 98.31 87 GLN A O 1
ATOM 683 N N . MET A 1 88 ? -5.678 -6.893 -3.046 1.00 98.62 88 MET A N 1
ATOM 684 C CA . MET A 1 88 ? -5.775 -5.460 -2.823 1.00 98.62 88 MET A CA 1
ATOM 685 C C . MET A 1 88 ? -4.381 -4.853 -2.732 1.00 98.62 88 MET A C 1
ATOM 687 O O . MET A 1 88 ? -3.491 -5.386 -2.078 1.00 98.62 88 MET A O 1
ATOM 691 N N . ILE A 1 89 ? -4.200 -3.722 -3.395 1.00 98.75 89 ILE A N 1
ATOM 692 C CA . ILE A 1 89 ? -2.976 -2.936 -3.389 1.00 98.75 89 ILE A CA 1
ATOM 693 C C . ILE A 1 89 ? -3.260 -1.637 -2.642 1.00 98.75 89 ILE A C 1
ATOM 695 O O . ILE A 1 89 ? -4.230 -0.941 -2.947 1.00 98.75 89 ILE A O 1
ATOM 699 N N . ILE A 1 90 ? -2.405 -1.280 -1.688 1.00 98.75 90 ILE A N 1
ATOM 700 C CA . ILE A 1 90 ? -2.443 0.005 -0.979 1.00 98.75 90 ILE A CA 1
ATOM 701 C C . ILE A 1 90 ? -1.013 0.455 -0.679 1.00 98.75 90 ILE A C 1
ATOM 703 O O . ILE A 1 90 ? -0.249 -0.247 -0.015 1.00 98.75 90 ILE A O 1
ATOM 707 N N . GLY A 1 91 ? -0.612 1.618 -1.197 1.00 98.50 91 GLY A N 1
ATOM 708 C CA . GLY A 1 91 ? 0.810 1.964 -1.211 1.00 98.50 91 GLY A CA 1
ATOM 709 C C . GLY A 1 91 ? 1.639 0.926 -1.981 1.00 98.50 91 GLY A C 1
ATOM 710 O O . GLY A 1 91 ? 1.210 0.505 -3.058 1.00 98.50 91 GLY A O 1
ATOM 711 N N . PRO A 1 92 ? 2.804 0.510 -1.453 1.00 98.31 92 PRO A N 1
ATOM 712 C CA . PRO A 1 92 ? 3.624 -0.557 -2.026 1.00 98.31 92 PRO A CA 1
ATOM 713 C C . PRO A 1 92 ? 3.196 -1.957 -1.551 1.00 98.31 92 PRO A C 1
ATOM 715 O O . PRO A 1 92 ? 3.915 -2.925 -1.793 1.00 98.31 92 PRO A O 1
ATOM 718 N N . HIS A 1 93 ? 2.086 -2.080 -0.818 1.00 98.75 93 HIS A N 1
ATOM 719 C CA . HIS A 1 93 ? 1.664 -3.336 -0.206 1.00 98.75 93 HIS A CA 1
ATOM 720 C C . HIS A 1 93 ? 0.632 -4.055 -1.069 1.00 98.75 93 HIS A C 1
ATOM 722 O O . HIS A 1 93 ? -0.325 -3.432 -1.527 1.00 98.75 93 HIS A O 1
ATOM 728 N N . ILE A 1 94 ? 0.809 -5.365 -1.228 1.00 98.62 94 ILE A N 1
ATOM 729 C CA . ILE A 1 94 ? -0.147 -6.290 -1.834 1.00 98.62 94 ILE A CA 1
ATOM 730 C C . ILE A 1 94 ? -0.712 -7.182 -0.734 1.00 98.62 94 ILE A C 1
ATOM 732 O O . ILE A 1 94 ? 0.041 -7.728 0.074 1.00 98.62 94 ILE A O 1
ATOM 736 N N . ILE A 1 95 ? -2.034 -7.302 -0.695 1.00 98.75 95 ILE A N 1
ATOM 737 C CA . ILE A 1 95 ? -2.775 -7.940 0.388 1.00 98.75 95 ILE A CA 1
ATOM 738 C C . ILE A 1 95 ? -3.751 -8.947 -0.201 1.00 98.75 95 ILE A C 1
ATOM 740 O O . ILE A 1 95 ? -4.606 -8.588 -1.011 1.00 98.75 95 ILE A O 1
ATOM 744 N N . ASP A 1 96 ? -3.618 -10.203 0.206 1.00 98.31 96 ASP A N 1
ATOM 745 C CA . ASP A 1 96 ? -4.475 -11.293 -0.260 1.00 98.31 96 ASP A CA 1
ATOM 746 C C . ASP A 1 96 ? -5.811 -11.366 0.519 1.00 98.31 96 ASP A C 1
ATOM 748 O O . ASP A 1 96 ? -6.035 -10.574 1.447 1.00 98.31 96 ASP A O 1
ATOM 752 N N . PRO A 1 97 ? -6.749 -12.256 0.137 1.00 98.00 97 PRO A N 1
ATOM 753 C CA . PRO A 1 97 ? -8.036 -12.395 0.822 1.00 98.00 97 PRO A CA 1
ATOM 754 C C . PRO A 1 97 ? -7.925 -12.863 2.280 1.00 98.00 97 PRO A C 1
ATOM 756 O O . PRO A 1 97 ? -8.832 -12.599 3.067 1.00 98.00 97 PRO A O 1
ATOM 759 N N . ASP A 1 98 ? -6.812 -13.499 2.652 1.00 98.00 98 ASP A N 1
ATOM 760 C CA . ASP A 1 98 ? -6.522 -13.978 4.008 1.00 98.00 98 ASP A CA 1
ATOM 761 C C . ASP A 1 98 ? -5.804 -12.919 4.870 1.00 98.00 98 ASP A C 1
ATOM 763 O O . ASP A 1 98 ? -5.421 -13.188 6.011 1.00 98.00 98 ASP A O 1
ATOM 767 N N . ALA A 1 99 ? -5.667 -11.689 4.357 1.00 97.88 99 ALA A N 1
ATOM 768 C CA . ALA A 1 99 ? -4.988 -10.562 4.993 1.00 97.88 99 ALA A CA 1
ATOM 769 C C . ALA A 1 99 ? -3.467 -10.737 5.176 1.00 97.88 99 ALA A C 1
ATOM 771 O O . ALA A 1 99 ? -2.872 -10.034 6.006 1.00 97.88 99 ALA A O 1
ATOM 772 N N . ASN A 1 100 ? -2.821 -11.612 4.398 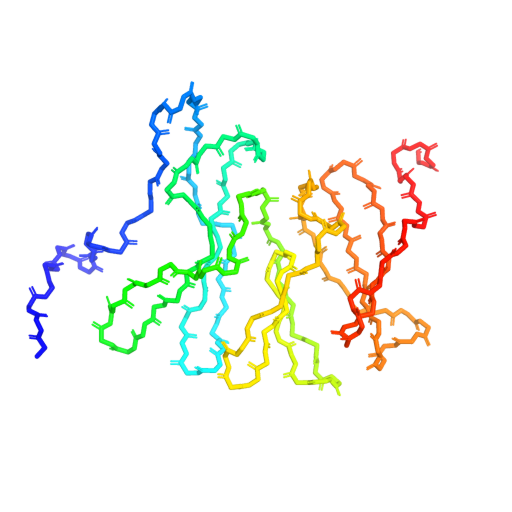1.00 98.31 100 ASN A N 1
ATOM 773 C CA . ASN A 1 100 ? -1.362 -11.661 4.339 1.00 98.31 100 ASN A CA 1
ATOM 774 C C . ASN A 1 100 ? -0.849 -10.473 3.525 1.00 98.31 100 ASN A C 1
ATOM 776 O O . ASN A 1 100 ? -1.372 -10.167 2.452 1.00 98.31 100 ASN A O 1
ATOM 780 N N . VAL A 1 101 ? 0.185 -9.804 4.034 1.00 98.69 101 VAL A N 1
ATOM 781 C CA . VAL A 1 101 ? 0.749 -8.607 3.410 1.00 98.69 101 VAL A CA 1
ATOM 782 C C . VAL A 1 101 ? 2.108 -8.934 2.810 1.00 98.69 101 VAL A C 1
ATOM 784 O O . VAL A 1 101 ? 2.953 -9.570 3.435 1.00 98.69 101 VAL A O 1
ATOM 787 N N . ARG A 1 102 ? 2.338 -8.451 1.593 1.00 98.38 102 ARG A N 1
ATOM 788 C CA . ARG A 1 102 ? 3.639 -8.465 0.925 1.00 98.38 102 ARG A CA 1
ATOM 789 C C . ARG A 1 102 ? 3.980 -7.050 0.484 1.00 98.38 102 ARG A C 1
ATOM 791 O O . ARG A 1 102 ? 3.094 -6.309 0.069 1.00 98.38 102 ARG A O 1
ATOM 798 N N . THR A 1 103 ? 5.246 -6.666 0.574 1.00 98.50 103 THR A N 1
ATOM 799 C CA . THR A 1 103 ? 5.695 -5.302 0.262 1.00 98.50 103 THR A CA 1
ATOM 800 C C . THR A 1 103 ? 6.609 -5.318 -0.951 1.00 98.50 103 THR A C 1
ATOM 802 O O . THR A 1 103 ? 7.554 -6.099 -1.017 1.00 98.50 103 THR A O 1
ATOM 805 N N . ILE A 1 104 ? 6.329 -4.445 -1.914 1.00 98.38 104 ILE A N 1
ATOM 806 C CA . ILE A 1 104 ? 7.180 -4.220 -3.076 1.00 98.38 104 ILE A CA 1
ATOM 807 C C . ILE A 1 104 ? 8.302 -3.252 -2.678 1.00 98.38 104 ILE A C 1
ATOM 809 O O . ILE A 1 104 ? 8.136 -2.029 -2.723 1.00 98.38 104 ILE A O 1
ATOM 813 N N . ASP A 1 105 ? 9.460 -3.791 -2.301 1.00 97.38 105 ASP A N 1
ATOM 814 C CA . ASP A 1 105 ? 10.593 -2.997 -1.801 1.00 97.38 105 ASP A CA 1
ATOM 815 C C . ASP A 1 105 ? 11.090 -1.950 -2.806 1.00 97.38 105 ASP A C 1
ATOM 817 O O . ASP A 1 105 ? 11.471 -0.847 -2.413 1.00 97.38 105 ASP A O 1
ATOM 821 N N . ALA A 1 106 ? 11.025 -2.254 -4.107 1.00 97.69 106 ALA A N 1
ATOM 822 C CA . ALA A 1 106 ? 11.417 -1.327 -5.169 1.00 97.69 106 ALA A CA 1
ATOM 823 C C . ALA A 1 106 ? 10.580 -0.035 -5.175 1.00 97.69 106 ALA A C 1
ATOM 825 O O . ALA A 1 106 ? 11.079 1.015 -5.568 1.00 97.69 106 ALA A O 1
ATOM 826 N N . LEU A 1 107 ? 9.327 -0.087 -4.708 1.00 97.75 107 LEU A N 1
ATOM 827 C CA . LEU A 1 107 ? 8.426 1.066 -4.676 1.00 97.75 107 LEU A CA 1
ATOM 828 C C . LEU A 1 107 ? 8.460 1.826 -3.346 1.00 97.75 107 LEU A C 1
ATOM 830 O O . LEU A 1 107 ? 8.075 2.996 -3.306 1.00 97.75 107 LEU A O 1
ATOM 834 N N . ALA A 1 108 ? 8.930 1.200 -2.262 1.00 96.06 108 ALA A N 1
ATOM 835 C CA . ALA A 1 108 ? 8.938 1.798 -0.928 1.00 96.06 108 ALA A CA 1
ATOM 836 C C . ALA A 1 108 ? 9.622 3.186 -0.859 1.00 96.06 108 ALA A C 1
ATOM 838 O O . ALA A 1 108 ? 9.079 4.067 -0.185 1.00 96.06 108 ALA A O 1
ATOM 839 N N . PRO A 1 109 ? 10.742 3.455 -1.566 1.00 95.31 109 PRO A N 1
ATOM 840 C CA . PRO A 1 109 ? 11.389 4.769 -1.548 1.00 95.31 109 PRO A CA 1
ATOM 841 C C . PRO A 1 109 ? 10.609 5.889 -2.253 1.00 95.31 109 PRO A C 1
ATOM 843 O O . PRO A 1 109 ? 10.963 7.061 -2.092 1.00 95.31 109 PRO A O 1
ATOM 846 N N . HIS A 1 110 ? 9.592 5.557 -3.050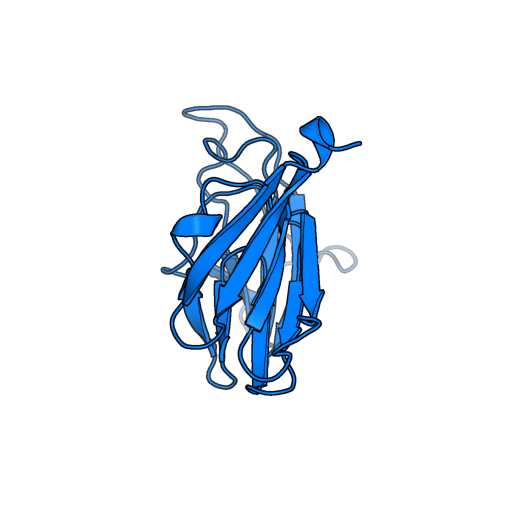 1.00 96.19 110 HIS A N 1
ATOM 847 C CA . HIS A 1 110 ? 8.894 6.495 -3.924 1.00 96.19 110 HIS A CA 1
ATOM 848 C C . HIS A 1 110 ? 7.592 7.015 -3.313 1.00 96.19 110 HIS A C 1
ATOM 850 O O . HIS A 1 110 ? 6.982 6.386 -2.450 1.00 96.19 110 HIS A O 1
ATOM 856 N N . ARG A 1 111 ? 7.141 8.186 -3.780 1.00 96.50 111 ARG A N 1
ATOM 857 C CA . ARG A 1 111 ? 5.847 8.743 -3.376 1.00 96.50 111 ARG A CA 1
ATOM 858 C C . ARG A 1 111 ? 4.773 8.269 -4.345 1.00 96.50 111 ARG A C 1
ATOM 860 O O . ARG A 1 111 ? 4.718 8.757 -5.467 1.00 96.50 111 ARG A O 1
ATOM 867 N N . LEU A 1 112 ? 3.955 7.300 -3.951 1.00 97.88 112 LEU A N 1
ATOM 868 C CA . LEU A 1 112 ? 3.011 6.629 -4.849 1.00 97.88 112 LEU A CA 1
ATOM 869 C C . LEU A 1 112 ? 1.673 7.374 -4.887 1.00 97.88 112 LEU A C 1
ATOM 871 O O . LEU A 1 112 ? 1.013 7.528 -3.858 1.00 97.88 112 LEU A O 1
ATOM 875 N N . THR A 1 113 ? 1.272 7.831 -6.076 1.00 96.50 113 THR A N 1
ATOM 876 C CA . THR A 1 113 ? 0.043 8.621 -6.262 1.00 96.50 113 THR A CA 1
ATOM 877 C C . THR A 1 113 ? -1.089 7.816 -6.897 1.00 96.50 113 THR A C 1
ATOM 879 O O . THR A 1 113 ? -2.250 8.004 -6.540 1.00 96.50 113 THR A O 1
ATOM 882 N N . ALA A 1 114 ? -0.776 6.874 -7.793 1.00 97.88 114 ALA A N 1
ATOM 883 C CA . ALA A 1 114 ? -1.784 6.044 -8.447 1.00 97.88 114 ALA A CA 1
ATOM 884 C C . ALA A 1 114 ? -1.276 4.629 -8.746 1.00 97.88 114 ALA A C 1
ATOM 886 O O . ALA A 1 114 ? -0.081 4.410 -8.950 1.00 97.88 114 ALA A O 1
ATOM 887 N N . THR A 1 115 ? -2.223 3.695 -8.813 1.00 98.62 115 THR A N 1
ATOM 888 C CA . THR A 1 115 ? -2.050 2.327 -9.311 1.00 98.62 115 THR A CA 1
ATOM 889 C C . THR A 1 115 ? -3.152 2.068 -10.329 1.00 98.62 115 THR A C 1
ATOM 891 O O . THR A 1 115 ? -4.287 2.496 -10.103 1.00 98.62 115 THR A O 1
ATOM 894 N N . MET A 1 116 ? -2.826 1.440 -11.457 1.00 97.94 116 MET A N 1
ATOM 895 C CA . MET A 1 116 ? -3.754 1.246 -12.574 1.00 97.94 116 MET A CA 1
ATOM 896 C C . MET A 1 116 ? -3.648 -0.170 -13.144 1.00 97.94 116 MET A C 1
ATOM 898 O O . MET A 1 116 ? -2.607 -0.816 -13.007 1.00 97.94 116 MET A O 1
ATOM 902 N N . ASP A 1 117 ? -4.700 -0.608 -13.839 1.00 97.81 117 ASP A N 1
ATOM 903 C CA . ASP A 1 117 ? -4.655 -1.817 -14.662 1.00 97.81 117 ASP A CA 1
ATOM 904 C C . ASP A 1 117 ? -3.536 -1.735 -15.700 1.00 97.81 117 ASP A C 1
ATOM 906 O O . ASP A 1 117 ? -3.300 -0.691 -16.318 1.00 97.81 117 ASP A O 1
ATOM 910 N N . HIS A 1 118 ? -2.877 -2.865 -15.919 1.00 98.31 118 HIS A N 1
ATOM 911 C CA . HIS A 1 118 ? -1.874 -2.987 -16.957 1.00 98.31 118 HIS A CA 1
ATOM 912 C C . HIS A 1 118 ? -2.524 -3.220 -18.327 1.00 98.31 118 HIS A C 1
ATOM 914 O O . HIS A 1 118 ? -3.441 -4.024 -18.468 1.00 98.31 118 HIS A O 1
ATOM 920 N N . LEU A 1 119 ? -2.035 -2.545 -19.371 1.00 97.94 119 LEU A N 1
ATOM 921 C CA . LEU A 1 119 ? -2.679 -2.568 -20.692 1.00 97.94 119 LEU A CA 1
ATOM 922 C C . LEU A 1 119 ? -2.444 -3.879 -21.457 1.00 97.94 119 LEU A C 1
ATOM 924 O O . LEU A 1 119 ? -3.340 -4.342 -22.159 1.00 97.94 119 LEU A O 1
ATOM 928 N N . TYR A 1 120 ? -1.250 -4.467 -21.332 1.00 97.88 120 TYR A N 1
ATOM 929 C CA . TYR A 1 120 ? -0.851 -5.646 -22.118 1.00 97.88 120 TYR A CA 1
ATOM 930 C C . TYR A 1 120 ? -0.970 -6.981 -21.362 1.00 97.88 120 TYR A C 1
ATOM 932 O O . TYR A 1 120 ? -1.418 -7.962 -21.945 1.00 97.88 120 TYR A O 1
ATOM 940 N N . ASP A 1 121 ? -0.632 -7.016 -20.070 1.00 98.00 121 ASP A N 1
ATOM 941 C CA . ASP A 1 121 ? -0.857 -8.151 -19.168 1.00 98.00 121 ASP A CA 1
ATOM 942 C C . ASP A 1 121 ? -1.679 -7.769 -17.910 1.00 98.00 121 ASP A C 1
ATOM 944 O O . ASP A 1 121 ? -1.151 -7.739 -16.798 1.00 98.00 121 ASP A O 1
ATOM 948 N N . PRO A 1 122 ? -2.989 -7.490 -18.048 1.00 97.25 122 PRO A N 1
ATOM 949 C CA . PRO A 1 122 ? -3.864 -7.183 -16.909 1.00 97.25 122 PRO A CA 1
ATOM 950 C C . PRO A 1 122 ? -4.106 -8.380 -15.976 1.00 97.25 122 PRO A C 1
ATOM 952 O O . PRO A 1 122 ? -4.824 -8.242 -14.992 1.00 97.25 122 PRO A O 1
ATOM 955 N N . GLY A 1 123 ? -3.623 -9.581 -16.322 1.00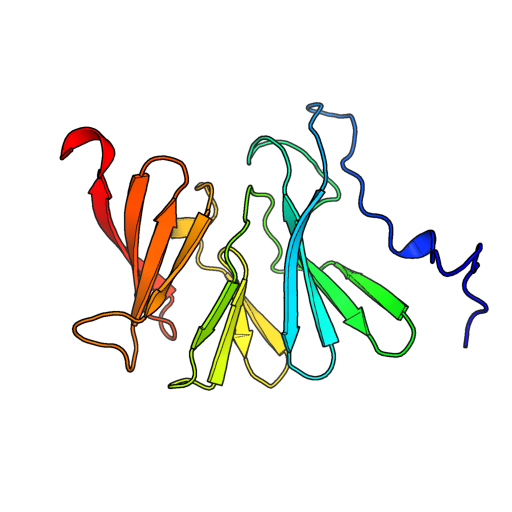 97.81 123 GLY A N 1
ATOM 956 C CA . GLY A 1 123 ? -3.793 -10.787 -15.512 1.00 97.81 123 GLY A CA 1
ATOM 957 C C . GLY A 1 123 ? -2.778 -10.885 -14.381 1.00 97.81 123 GLY A C 1
ATOM 958 O O . GLY A 1 123 ? -3.109 -11.411 -13.322 1.00 97.81 123 GLY A O 1
ATOM 959 N N . ASN A 1 124 ? -1.568 -10.366 -14.606 1.00 97.62 124 ASN A N 1
ATOM 960 C CA . ASN A 1 124 ? -0.442 -10.531 -13.689 1.00 97.62 124 ASN A CA 1
ATOM 961 C C . ASN A 1 124 ? 0.225 -9.210 -13.291 1.00 97.62 124 ASN A C 1
ATOM 963 O O . ASN A 1 124 ? 0.956 -9.184 -12.300 1.00 97.62 124 ASN A O 1
ATOM 967 N N . MET A 1 125 ? 0.019 -8.136 -14.057 1.00 98.50 125 MET A N 1
ATOM 968 C CA . MET A 1 125 ? 0.761 -6.885 -13.920 1.00 98.50 125 MET A CA 1
ATOM 969 C C . MET A 1 125 ? -0.157 -5.712 -13.572 1.00 98.50 125 MET A C 1
ATOM 971 O O . MET A 1 125 ? -1.335 -5.677 -13.924 1.00 98.50 125 MET A O 1
ATO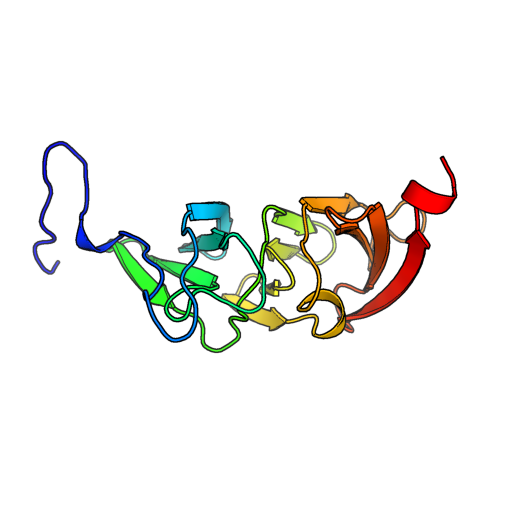M 975 N N . VAL A 1 126 ? 0.422 -4.697 -12.936 1.00 98.75 126 VAL A N 1
ATOM 976 C CA . VAL A 1 126 ? -0.199 -3.388 -12.690 1.00 98.75 126 VAL A CA 1
ATOM 977 C C . VAL A 1 126 ? 0.800 -2.271 -12.964 1.00 98.75 126 VAL A C 1
ATOM 979 O O . VAL A 1 126 ? 2.012 -2.472 -12.857 1.00 98.75 126 VAL A O 1
ATOM 982 N N . TYR A 1 127 ? 0.295 -1.079 -13.267 1.00 98.81 127 TYR A N 1
ATOM 983 C CA . TYR A 1 127 ? 1.117 0.125 -13.333 1.00 98.81 127 TYR A CA 1
ATOM 984 C C . TYR A 1 127 ? 1.093 0.894 -12.015 1.00 98.81 127 TYR A C 1
ATOM 986 O O . TYR A 1 127 ? 0.061 0.968 -11.346 1.00 98.81 127 TYR A O 1
ATOM 994 N N . PHE A 1 128 ? 2.210 1.535 -11.677 1.00 98.75 128 PHE A N 1
ATOM 995 C CA . PHE A 1 128 ? 2.328 2.495 -10.583 1.00 98.75 128 PHE A CA 1
ATOM 996 C C . PHE A 1 128 ? 2.856 3.827 -11.107 1.00 98.75 128 PHE A C 1
ATOM 998 O O . PHE A 1 128 ? 3.795 3.875 -11.898 1.00 98.75 128 PHE A O 1
ATOM 1005 N N . LEU A 1 129 ? 2.270 4.921 -10.624 1.00 98.38 129 LEU A N 1
ATOM 1006 C CA . LEU A 1 129 ? 2.722 6.275 -10.918 1.00 98.38 129 LEU A CA 1
ATOM 1007 C C . LEU A 1 129 ? 3.149 6.952 -9.622 1.00 98.38 129 LEU A C 1
ATOM 1009 O O . LEU A 1 129 ? 2.409 6.956 -8.629 1.00 98.38 129 LEU A O 1
ATOM 1013 N N . THR A 1 130 ? 4.335 7.552 -9.643 1.00 97.69 130 THR A N 1
ATOM 1014 C CA . THR A 1 130 ? 4.835 8.354 -8.528 1.00 97.69 130 THR A CA 1
ATOM 1015 C C . THR A 1 130 ? 4.441 9.823 -8.670 1.00 97.69 130 THR A C 1
ATOM 1017 O O . THR A 1 130 ? 4.176 10.314 -9.766 1.00 97.69 130 THR A O 1
ATOM 1020 N N . MET A 1 131 ? 4.445 10.568 -7.564 1.00 95.31 131 MET A N 1
ATOM 1021 C CA . MET A 1 131 ? 4.291 12.028 -7.586 1.00 95.31 131 MET A CA 1
ATOM 1022 C C . MET A 1 131 ? 5.418 12.714 -8.366 1.00 95.31 131 MET A C 1
ATOM 1024 O O . MET A 1 131 ? 5.249 13.825 -8.860 1.00 95.31 131 MET A O 1
ATOM 1028 N N . GLU A 1 132 ? 6.584 12.073 -8.458 1.00 95.12 132 GLU A N 1
ATOM 1029 C CA . GLU A 1 132 ? 7.703 12.532 -9.266 1.00 95.12 132 GLU A CA 1
ATOM 1030 C C . GLU A 1 132 ? 7.507 12.303 -10.767 1.00 95.12 132 GLU A C 1
ATOM 1032 O O . GLU A 1 132 ? 8.330 12.814 -11.513 1.00 95.12 132 GLU A O 1
ATOM 1037 N N . GLY A 1 133 ? 6.467 11.594 -11.212 1.00 96.44 133 GLY A N 1
ATOM 1038 C CA . GLY A 1 133 ? 6.255 11.272 -12.627 1.00 96.44 133 GLY A CA 1
ATOM 1039 C C . GLY A 1 133 ? 6.995 10.022 -13.107 1.00 96.44 133 GLY A C 1
ATOM 1040 O O . GLY A 1 133 ? 6.994 9.747 -14.300 1.00 96.44 133 GLY A O 1
ATOM 1041 N N . LEU A 1 134 ? 7.596 9.246 -12.201 1.00 97.81 134 LEU A N 1
ATOM 1042 C CA . LEU A 1 134 ? 8.174 7.948 -12.552 1.00 97.81 134 LEU A CA 1
ATOM 1043 C C . LEU A 1 134 ? 7.047 6.932 -12.748 1.00 97.81 134 LEU A C 1
ATOM 1045 O O . LEU A 1 134 ? 6.176 6.802 -11.879 1.00 97.81 134 LEU A O 1
ATOM 1049 N N . PHE A 1 135 ? 7.079 6.224 -13.872 1.00 98.12 135 PHE A N 1
ATOM 1050 C CA . PHE A 1 135 ? 6.081 5.231 -14.246 1.00 98.12 135 PHE A CA 1
ATOM 1051 C C . PHE A 1 135 ? 6.686 3.833 -14.184 1.00 98.12 135 PHE A C 1
ATOM 1053 O O . PHE A 1 135 ? 7.698 3.566 -14.830 1.00 98.12 135 PHE A O 1
ATOM 1060 N N . PHE A 1 136 ? 6.071 2.957 -13.400 1.00 98.75 136 PHE A N 1
ATOM 1061 C CA . PHE A 1 136 ? 6.528 1.591 -13.177 1.00 98.75 136 PHE A CA 1
ATOM 1062 C C . PHE A 1 136 ? 5.474 0.593 -13.633 1.00 98.75 136 PHE A C 1
ATOM 1064 O O . PHE A 1 136 ? 4.279 0.853 -13.493 1.00 98.75 136 PHE A O 1
ATOM 1071 N N . GLU A 1 137 ? 5.919 -0.578 -14.067 1.00 98.75 137 GLU A N 1
ATOM 1072 C CA . GLU A 1 137 ? 5.102 -1.787 -14.099 1.00 98.75 137 GLU A CA 1
ATOM 1073 C C . GLU A 1 137 ? 5.606 -2.783 -13.063 1.00 98.75 137 GLU A C 1
ATOM 1075 O O . GLU A 1 137 ? 6.804 -2.859 -12.788 1.00 98.75 137 GLU A O 1
ATOM 1080 N N . CYS A 1 138 ? 4.687 -3.529 -12.460 1.00 98.75 138 CYS A N 1
ATOM 1081 C CA . CYS A 1 138 ? 5.012 -4.494 -11.425 1.00 98.75 138 CYS A CA 1
ATOM 1082 C C . CYS A 1 138 ? 4.141 -5.736 -11.539 1.00 98.75 138 CYS A C 1
ATOM 1084 O O . CYS A 1 138 ? 2.931 -5.635 -11.750 1.00 98.75 138 CYS A O 1
ATOM 1086 N N . ASN A 1 139 ? 4.745 -6.898 -11.313 1.00 98.50 139 ASN A N 1
ATOM 1087 C CA . ASN A 1 139 ? 4.032 -8.161 -11.216 1.00 98.50 139 ASN A CA 1
ATOM 1088 C C . ASN A 1 139 ? 3.418 -8.331 -9.820 1.00 98.50 139 ASN A C 1
ATOM 1090 O O . ASN A 1 139 ? 4.108 -8.222 -8.804 1.00 98.50 139 ASN A O 1
ATOM 1094 N N . VAL A 1 140 ? 2.123 -8.636 -9.767 1.00 98.00 140 VAL A N 1
ATOM 1095 C CA . VAL A 1 140 ? 1.351 -8.735 -8.521 1.00 98.00 140 VAL A CA 1
ATOM 1096 C C . VAL A 1 140 ? 1.743 -9.972 -7.703 1.00 98.00 140 VAL A C 1
ATOM 1098 O O . VAL A 1 140 ? 1.676 -9.956 -6.475 1.00 98.00 140 VAL A O 1
ATOM 1101 N N . GLU A 1 141 ? 2.198 -11.050 -8.338 1.00 96.50 141 GLU A N 1
ATOM 1102 C CA . GLU A 1 141 ? 2.592 -12.279 -7.644 1.00 96.50 141 GLU A CA 1
ATOM 1103 C C . GLU A 1 141 ? 4.074 -12.294 -7.274 1.00 96.50 141 GLU A C 1
ATOM 1105 O O . GLU A 1 141 ? 4.413 -12.596 -6.133 1.00 96.50 141 GLU A O 1
ATOM 1110 N N . THR A 1 142 ? 4.970 -11.940 -8.193 1.00 97.88 142 THR A N 1
ATOM 1111 C CA . THR A 1 142 ? 6.422 -12.034 -7.964 1.00 97.88 142 THR A CA 1
ATOM 1112 C C . THR A 1 142 ? 7.023 -10.786 -7.325 1.00 97.88 142 THR A C 1
ATOM 1114 O O . THR A 1 142 ? 8.140 -10.855 -6.817 1.00 97.88 142 THR A O 1
ATOM 1117 N N . LEU A 1 143 ? 6.295 -9.661 -7.329 1.00 98.25 143 LEU A N 1
ATOM 1118 C CA . LEU A 1 143 ? 6.744 -8.339 -6.865 1.00 98.25 143 LEU A CA 1
ATOM 1119 C C . LEU A 1 143 ? 7.894 -7.735 -7.690 1.00 98.25 143 LEU A C 1
ATOM 1121 O O . LEU A 1 143 ? 8.458 -6.711 -7.299 1.00 98.25 143 LEU A O 1
ATOM 1125 N N . ALA A 1 144 ? 8.253 -8.347 -8.822 1.00 98.44 144 ALA A N 1
ATOM 1126 C CA . ALA A 1 144 ? 9.228 -7.781 -9.743 1.00 98.44 144 ALA A CA 1
ATOM 1127 C C . ALA A 1 144 ? 8.675 -6.483 -10.341 1.00 98.44 144 ALA A C 1
ATOM 1129 O O . ALA A 1 144 ? 7.537 -6.466 -10.810 1.00 98.44 144 ALA A O 1
ATOM 1130 N N . CYS A 1 145 ? 9.482 -5.423 -10.329 1.00 98.38 145 CYS A N 1
ATOM 1131 C CA . CYS A 1 145 ? 9.111 -4.117 -10.859 1.00 98.38 145 CYS A CA 1
ATOM 1132 C C . CYS A 1 145 ? 10.181 -3.566 -11.788 1.00 98.38 145 CYS A C 1
ATOM 1134 O O . CYS A 1 145 ? 11.376 -3.688 -11.511 1.00 98.38 145 CYS A O 1
ATOM 1136 N N . GLU A 1 146 ? 9.728 -2.875 -12.825 1.00 98.25 146 GLU A N 1
ATOM 1137 C CA . GLU A 1 146 ? 10.563 -2.163 -13.781 1.00 98.25 146 GLU A CA 1
ATOM 1138 C C . GLU A 1 146 ? 10.067 -0.723 -13.921 1.00 98.25 146 GLU A C 1
ATOM 1140 O O . GLU A 1 146 ? 8.863 -0.466 -13.988 1.00 98.25 146 GLU A O 1
ATOM 1145 N N . GLN A 1 147 ? 10.998 0.235 -13.932 1.00 98.06 147 GLN A N 1
ATOM 1146 C CA . GLN A 1 147 ? 10.679 1.614 -14.287 1.00 98.06 147 GLN A CA 1
ATOM 1147 C C . GLN A 1 147 ? 10.664 1.727 -15.809 1.00 98.06 147 GLN A C 1
ATOM 1149 O O . GLN A 1 147 ? 11.690 1.517 -16.447 1.00 98.06 147 GLN A O 1
ATOM 1154 N N . LEU A 1 148 ? 9.526 2.118 -16.371 1.00 97.50 148 LEU A N 1
ATOM 1155 C CA . LEU A 1 148 ? 9.355 2.265 -17.811 1.00 97.50 148 LEU A CA 1
ATOM 1156 C C . LEU A 1 148 ? 9.746 3.665 -18.296 1.00 97.50 148 LEU A C 1
ATOM 1158 O O . LEU A 1 148 ? 10.443 3.787 -19.299 1.00 97.50 148 LEU A O 1
ATOM 1162 N N . PHE A 1 149 ? 9.318 4.716 -17.583 1.00 96.75 149 PHE A N 1
ATOM 1163 C CA . PHE A 1 149 ? 9.452 6.109 -18.040 1.00 96.75 149 PHE A CA 1
ATOM 1164 C C . PHE A 1 149 ? 9.662 7.103 -16.888 1.00 96.75 149 PHE A C 1
ATOM 1166 O O . PHE A 1 149 ? 9.268 6.843 -15.744 1.00 96.75 149 PHE A O 1
ATOM 1173 N N . ASP A 1 150 ? 10.239 8.268 -17.206 1.00 96.69 150 ASP A N 1
ATOM 1174 C CA . ASP A 1 150 ? 10.169 9.487 -16.382 1.00 96.69 150 ASP A CA 1
ATOM 1175 C C . ASP A 1 150 ? 9.343 10.534 -17.134 1.00 96.69 150 ASP A C 1
ATOM 1177 O O . ASP A 1 150 ? 9.845 11.293 -17.966 1.00 96.69 150 ASP A O 1
ATOM 1181 N N . LEU A 1 151 ? 8.049 10.590 -16.818 1.00 93.44 151 LEU A N 1
ATOM 1182 C CA . LEU A 1 151 ? 7.076 11.377 -17.570 1.00 93.44 151 LEU A CA 1
ATOM 1183 C C . LEU A 1 151 ? 7.332 12.888 -17.504 1.00 93.44 151 LEU A C 1
ATOM 1185 O O . LEU A 1 151 ? 6.832 13.612 -18.355 1.00 93.44 151 LEU A O 1
ATOM 1189 N N . LYS A 1 152 ? 8.099 13.398 -16.529 1.00 89.31 152 LYS A N 1
ATOM 1190 C CA . LYS A 1 152 ? 8.464 14.829 -16.510 1.00 89.31 152 LYS A CA 1
ATOM 1191 C C . LYS A 1 152 ? 9.582 15.165 -17.491 1.00 89.31 152 LYS A C 1
ATOM 1193 O O . LYS A 1 152 ? 9.727 16.327 -17.848 1.00 89.31 152 LYS A O 1
ATOM 1198 N N . GLY A 1 153 ? 10.423 14.190 -17.837 1.00 77.12 153 GLY A N 1
ATOM 1199 C CA . GLY A 1 153 ? 11.477 14.356 -18.837 1.00 77.12 153 GLY A CA 1
ATOM 1200 C C . GLY A 1 153 ? 10.975 14.177 -20.271 1.00 77.12 153 GLY A C 1
ATOM 1201 O O . GLY A 1 153 ? 11.686 14.528 -21.210 1.00 77.12 153 GLY A O 1
ATOM 1202 N N . GLU A 1 154 ? 9.770 13.630 -20.432 1.00 71.69 154 GLU A N 1
ATOM 1203 C CA . GLU A 1 154 ? 9.203 13.193 -21.712 1.00 71.69 154 GLU A CA 1
ATOM 1204 C C . GLU A 1 154 ? 7.992 14.030 -22.175 1.00 71.69 154 GLU A C 1
ATOM 1206 O O . GLU A 1 154 ? 7.550 13.876 -23.316 1.00 71.69 154 GLU A O 1
ATOM 1211 N N . LEU A 1 155 ? 7.478 14.926 -21.321 1.00 62.31 155 LEU A N 1
ATOM 1212 C CA . LEU A 1 155 ? 6.382 15.874 -21.586 1.00 62.31 155 LEU A CA 1
ATOM 1213 C C . LEU A 1 155 ? 6.881 17.323 -21.542 1.00 62.31 155 LEU A C 1
ATOM 1215 O O . LEU A 1 155 ? 6.384 18.130 -22.361 1.00 62.31 155 LEU A O 1
#